Protein AF-A0A024S7B4-F1 (afdb_monomer)

Mean predicted aligned error: 8.29 Å

pLDDT: mean 86.57, std 8.01, range [60.84, 96.06]

Secondary structure (DSSP, 8-state):
-HHHHHHHHHHHHHHHHT-----PPPPGGG-----TTS-SSSEEETTEEE----

Structure (mmCIF, N/CA/C/O backbone):
data_AF-A0A024S7B4-F1
#
_entry.id   AF-A0A024S7B4-F1
#
loop_
_atom_site.group_PDB
_atom_site.id
_atom_site.type_symbol
_atom_site.label_atom_id
_atom_site.label_alt_id
_atom_site.label_comp_id
_atom_site.label_asym_id
_atom_site.label_entity_id
_atom_site.label_seq_id
_atom_site.pdbx_PDB_ins_code
_atom_site.Cartn_x
_atom_site.Cartn_y
_atom_site.Cartn_z
_atom_site.occupancy
_atom_site.B_iso_or_equiv
_atom_site.auth_seq_id
_atom_site.auth_comp_id
_atom_site.auth_asym_id
_atom_site.auth_atom_id
_atom_site.pdbx_PDB_model_num
ATOM 1 N N . MET A 1 1 ? -10.083 26.872 34.817 1.00 60.84 1 MET A N 1
ATOM 2 C CA . MET A 1 1 ? -9.331 26.955 33.539 1.00 60.84 1 MET A CA 1
ATOM 3 C C . MET A 1 1 ? -8.235 25.894 33.435 1.00 60.84 1 MET A C 1
ATOM 5 O O . MET A 1 1 ? -8.217 25.175 32.448 1.00 60.84 1 MET A O 1
ATOM 9 N N . LYS A 1 2 ? -7.361 25.734 34.444 1.00 68.25 2 LYS A N 1
ATOM 10 C CA . LYS A 1 2 ? -6.252 24.753 34.422 1.00 68.25 2 LYS A CA 1
ATOM 11 C C . LYS A 1 2 ? -6.714 23.287 34.303 1.00 68.25 2 LYS A C 1
ATOM 13 O O . LYS A 1 2 ? -6.114 22.510 33.575 1.00 68.25 2 LYS A O 1
ATOM 18 N N . THR A 1 3 ? -7.814 22.939 34.969 1.00 79.88 3 THR A N 1
ATOM 19 C CA . THR A 1 3 ? 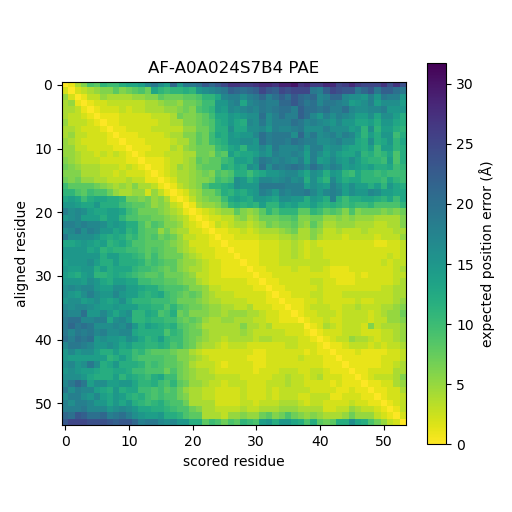-8.428 21.600 34.932 1.00 79.88 3 THR A CA 1
ATOM 20 C C . THR A 1 3 ? -9.061 21.280 33.580 1.00 79.88 3 THR A C 1
ATOM 22 O O . THR A 1 3 ? -8.866 20.192 33.059 1.00 79.88 3 THR A O 1
ATOM 25 N N . THR A 1 4 ? -9.763 22.236 32.968 1.00 82.88 4 THR A N 1
ATOM 26 C CA . THR A 1 4 ? -10.413 22.062 31.660 1.00 82.88 4 THR A CA 1
ATOM 27 C C . THR A 1 4 ? -9.404 21.743 30.558 1.00 82.88 4 THR A C 1
ATOM 29 O O . THR A 1 4 ? -9.619 20.806 29.800 1.00 82.88 4 THR A O 1
ATOM 32 N N . LEU A 1 5 ? -8.275 22.462 30.520 1.00 85.06 5 LEU A N 1
ATOM 33 C CA . LEU A 1 5 ? -7.201 22.210 29.551 1.00 85.06 5 LEU A CA 1
ATOM 34 C C . LEU A 1 5 ? -6.594 20.811 29.702 1.00 85.06 5 LEU A C 1
ATOM 36 O O . LEU A 1 5 ? -6.299 20.148 28.709 1.00 85.06 5 LEU A O 1
ATOM 40 N N . PHE A 1 6 ? -6.432 20.353 30.945 1.00 89.12 6 PHE A N 1
ATOM 41 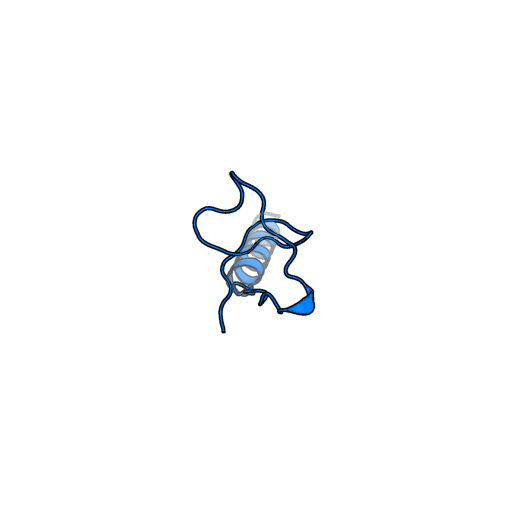C CA . PHE A 1 6 ? -5.929 19.013 31.227 1.00 89.12 6 PHE A CA 1
ATOM 42 C C . PHE A 1 6 ? -6.886 17.935 30.705 1.00 89.12 6 PHE A C 1
ATOM 44 O O . PHE A 1 6 ? -6.453 17.010 30.023 1.00 89.12 6 PHE A O 1
ATOM 51 N N . PHE A 1 7 ? -8.192 18.088 30.946 1.00 89.12 7 PHE A N 1
ATOM 52 C CA . PHE A 1 7 ? -9.196 17.154 30.432 1.00 89.12 7 PHE A CA 1
ATOM 53 C C . PHE A 1 7 ? -9.259 17.136 28.902 1.00 89.12 7 PHE A C 1
ATOM 55 O O . PHE A 1 7 ? -9.350 16.058 28.318 1.00 89.12 7 PHE A O 1
ATOM 62 N N . THR A 1 8 ? -9.158 18.292 28.240 1.00 87.44 8 THR A N 1
ATOM 63 C CA . THR A 1 8 ? -9.158 18.339 26.770 1.00 87.44 8 THR A CA 1
ATOM 64 C C . THR A 1 8 ? -7.923 17.666 26.176 1.00 87.44 8 THR A C 1
ATOM 66 O O . THR A 1 8 ? -8.058 16.903 25.226 1.00 87.44 8 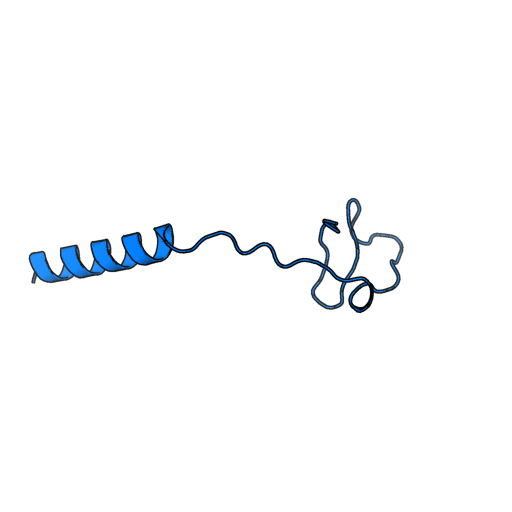THR A O 1
ATOM 69 N N . LEU A 1 9 ? -6.739 17.886 26.759 1.00 88.06 9 LEU A N 1
ATOM 70 C CA . LEU A 1 9 ? -5.494 17.239 26.324 1.00 88.06 9 LEU A CA 1
ATOM 71 C C . LEU A 1 9 ? -5.523 15.725 26.543 1.00 88.06 9 LEU A C 1
ATOM 73 O O . LEU A 1 9 ? -5.073 14.963 25.691 1.00 88.06 9 LEU A O 1
ATOM 77 N N . LEU A 1 10 ? -6.065 15.282 27.677 1.00 90.00 10 LEU A N 1
ATOM 78 C CA . LEU A 1 10 ? -6.171 13.860 27.976 1.00 90.00 10 LEU A CA 1
ATOM 79 C C . LEU A 1 10 ? -7.144 13.169 27.010 1.00 90.00 10 LEU A C 1
ATOM 81 O O . LEU A 1 10 ? -6.833 12.105 26.480 1.00 90.00 10 LEU A O 1
ATOM 85 N N . SER A 1 11 ? -8.291 13.797 26.734 1.00 85.06 11 SER A N 1
ATOM 86 C CA . SER A 1 11 ? -9.296 13.253 25.818 1.00 85.06 11 SER A CA 1
ATOM 87 C C . SER A 1 11 ? -8.784 13.142 24.379 1.0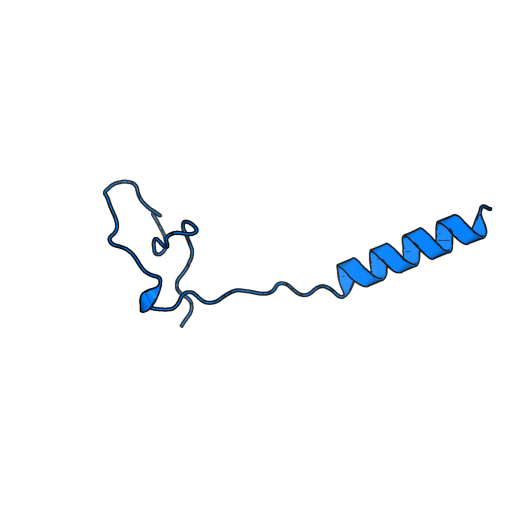0 85.06 11 SER A C 1
ATOM 89 O O . SER A 1 11 ? -9.080 12.152 23.711 1.00 85.06 11 SER A O 1
ATOM 91 N N . THR A 1 12 ? -8.005 14.115 23.892 1.00 84.75 12 THR A N 1
ATOM 92 C CA . THR A 1 12 ? -7.424 14.045 22.542 1.00 84.75 12 THR A CA 1
ATOM 93 C C . THR A 1 12 ? -6.326 12.987 22.452 1.00 84.75 12 THR A C 1
ATOM 95 O O . THR A 1 12 ? -6.312 12.209 21.498 1.00 84.75 12 THR A O 1
ATOM 98 N N . ALA A 1 13 ? -5.462 12.874 23.464 1.00 84.56 13 ALA A N 1
ATOM 99 C CA . ALA A 1 13 ? -4.443 11.826 23.516 1.00 84.56 13 ALA A CA 1
ATOM 100 C C . ALA A 1 13 ? -5.064 10.417 23.497 1.00 84.56 13 ALA A C 1
ATOM 102 O O . ALA A 1 13 ? -4.633 9.568 22.720 1.00 84.56 13 ALA A O 1
ATOM 103 N N . LEU A 1 14 ? -6.125 10.189 24.279 1.00 83.81 14 LEU A N 1
ATOM 104 C CA . LEU A 1 14 ? -6.873 8.925 24.280 1.00 83.81 14 LEU A CA 1
ATOM 105 C C . LEU A 1 14 ? -7.472 8.600 22.904 1.00 83.81 14 LEU A C 1
ATOM 107 O O . LEU A 1 14 ? -7.386 7.457 22.463 1.00 83.81 14 LEU A O 1
ATOM 111 N N . SER A 1 15 ? -8.032 9.591 22.201 1.00 79.06 15 SER A N 1
ATOM 112 C CA . SER A 1 15 ? -8.608 9.374 20.864 1.00 79.06 15 SER A CA 1
ATOM 113 C C . SER A 1 15 ? -7.568 9.009 19.799 1.00 79.06 15 SER A C 1
ATOM 115 O O . SER A 1 15 ? -7.866 8.226 18.903 1.00 79.06 15 SER A O 1
ATOM 117 N N . LEU A 1 16 ? -6.342 9.529 19.919 1.00 81.06 16 LEU A N 1
ATOM 118 C CA . LEU A 1 16 ? -5.238 9.212 19.010 1.00 81.06 16 LEU A CA 1
ATOM 119 C C . LEU A 1 16 ? -4.654 7.824 19.292 1.00 81.06 16 LEU A C 1
ATOM 121 O O . LEU A 1 16 ? -4.321 7.109 18.358 1.00 81.06 16 LEU A O 1
ATOM 125 N N . VAL A 1 17 ? -4.558 7.426 20.566 1.00 77.75 17 VAL A N 1
ATOM 126 C CA . VAL A 1 17 ? -4.084 6.084 20.955 1.00 77.75 17 VAL A CA 1
ATOM 127 C C . VAL A 1 17 ? -5.095 4.997 20.583 1.00 77.75 17 VAL A C 1
ATOM 129 O O . VAL A 1 17 ? -4.702 3.882 20.262 1.00 77.75 17 VAL A O 1
ATOM 132 N N . ALA A 1 18 ? -6.392 5.311 20.604 1.00 74.12 18 ALA A N 1
ATOM 133 C CA . ALA A 1 18 ? -7.439 4.398 20.150 1.00 74.12 18 ALA A CA 1
ATOM 134 C C . ALA A 1 18 ? -7.527 4.278 18.616 1.00 74.12 18 ALA A C 1
ATOM 136 O O . ALA A 1 18 ? -8.214 3.386 18.121 1.00 74.12 18 ALA A O 1
ATOM 137 N N . ALA A 1 19 ? -6.866 5.164 17.861 1.00 73.06 19 ALA A N 1
ATOM 138 C CA . ALA A 1 19 ? -6.786 5.048 16.413 1.00 73.06 19 ALA A CA 1
ATOM 139 C C . ALA A 1 19 ? -5.773 3.952 16.052 1.00 73.06 19 ALA A C 1
ATOM 141 O O . ALA A 1 19 ? -4.567 4.118 16.217 1.00 73.06 19 ALA A O 1
ATOM 142 N N . ASP A 1 20 ? -6.281 2.822 15.571 1.00 74.19 20 ASP A N 1
ATOM 143 C CA . ASP A 1 20 ? -5.450 1.730 15.074 1.00 74.19 20 ASP A CA 1
ATOM 144 C C . ASP A 1 20 ? -4.898 2.049 13.673 1.00 74.19 20 ASP A C 1
ATOM 146 O O . ASP A 1 20 ? -5.455 2.858 12.919 1.00 74.19 20 ASP A O 1
ATOM 150 N N . ILE A 1 21 ? -3.796 1.400 13.303 1.00 79.31 21 ILE A N 1
ATOM 151 C CA . ILE A 1 21 ? -3.226 1.517 11.963 1.00 79.31 21 ILE A CA 1
ATOM 152 C C . ILE A 1 21 ? -4.117 0.731 11.001 1.00 79.31 21 ILE A C 1
ATOM 154 O O . ILE A 1 21 ? -4.019 -0.491 10.882 1.00 79.31 21 ILE A O 1
ATOM 158 N N . VAL A 1 22 ? -4.961 1.442 10.255 1.00 80.06 22 VAL A N 1
ATOM 159 C CA . VAL A 1 22 ? -5.728 0.838 9.162 1.00 80.06 22 VAL A CA 1
ATOM 160 C C . VAL A 1 22 ? -4.794 0.597 7.980 1.00 80.06 22 VAL A C 1
ATOM 162 O O . VAL A 1 22 ? -4.425 1.515 7.247 1.00 80.06 22 VAL A O 1
ATOM 165 N N . ILE A 1 23 ? -4.411 -0.662 7.780 1.00 82.44 23 ILE A N 1
ATOM 166 C CA . ILE A 1 23 ? -3.711 -1.092 6.572 1.00 82.44 23 ILE A CA 1
ATOM 167 C C . ILE A 1 23 ? -4.756 -1.288 5.476 1.00 82.44 23 ILE A C 1
ATOM 169 O O . ILE A 1 23 ? -5.498 -2.268 5.491 1.00 82.44 23 ILE A O 1
ATOM 173 N N . THR A 1 24 ? -4.807 -0.372 4.510 1.00 85.62 24 THR A N 1
ATOM 174 C CA . THR A 1 24 ? -5.671 -0.528 3.336 1.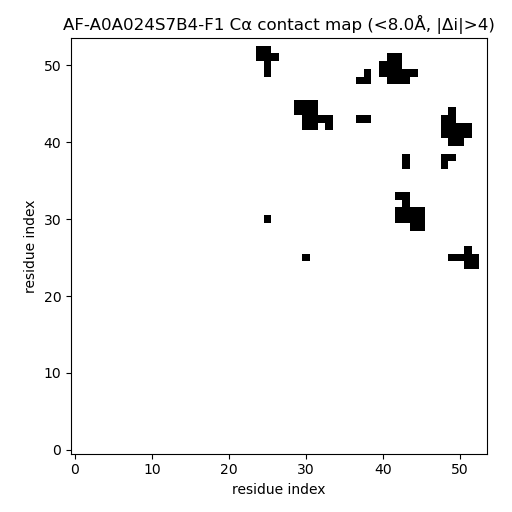00 85.62 24 THR A CA 1
ATOM 175 C C . THR A 1 24 ? -5.057 -1.551 2.375 1.00 85.62 24 THR A C 1
ATOM 177 O O . THR A 1 24 ? -3.936 -1.322 1.902 1.00 85.62 24 THR A O 1
ATOM 180 N N . PRO A 1 25 ? -5.735 -2.675 2.087 1.00 89.44 25 PRO A N 1
ATOM 181 C CA . PRO A 1 25 ? -5.239 -3.657 1.130 1.00 89.44 25 PRO A CA 1
ATOM 182 C C . PRO A 1 25 ? -5.250 -3.082 -0.290 1.00 89.44 25 PRO A C 1
ATOM 184 O O . PRO A 1 25 ? -6.087 -2.245 -0.624 1.00 89.44 25 PRO A O 1
ATOM 187 N N . ILE A 1 26 ? -4.315 -3.550 -1.117 1.00 92.56 26 ILE A N 1
ATOM 188 C CA . ILE A 1 26 ? -4.286 -3.258 -2.553 1.00 92.56 26 ILE A CA 1
ATOM 189 C C . ILE A 1 26 ? -4.914 -4.446 -3.270 1.00 92.56 26 ILE A C 1
ATOM 191 O O . ILE A 1 26 ? -4.407 -5.565 -3.158 1.00 92.56 26 ILE A O 1
ATOM 195 N N . PHE A 1 27 ? -5.991 -4.194 -4.002 1.00 92.69 27 PHE A N 1
ATOM 196 C CA . PHE A 1 27 ? -6.675 -5.198 -4.814 1.00 92.69 27 PHE A CA 1
ATOM 197 C C . PHE A 1 27 ? -6.150 -5.202 -6.258 1.00 92.69 27 PHE A C 1
ATOM 199 O O . PHE A 1 27 ? -5.578 -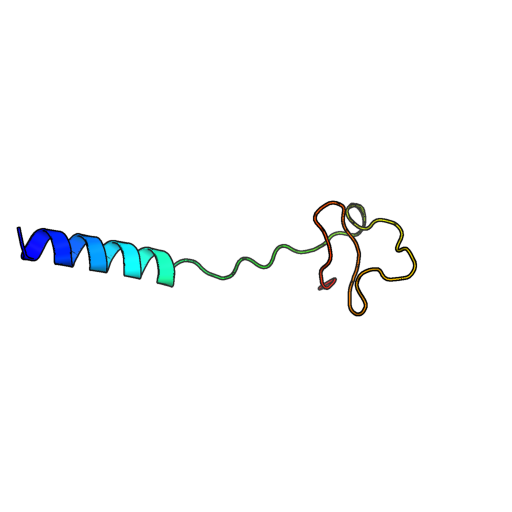4.217 -6.723 1.00 92.69 27 PHE A O 1
ATOM 206 N N . GLU A 1 28 ? -6.336 -6.312 -6.979 1.00 92.56 28 GLU A N 1
ATOM 207 C CA . GLU A 1 28 ? -5.774 -6.493 -8.330 1.00 92.56 28 GLU A CA 1
ATOM 208 C C . GLU A 1 28 ? -6.268 -5.463 -9.345 1.00 92.56 28 GLU A C 1
ATOM 210 O O . GLU A 1 28 ? -5.509 -5.030 -10.207 1.00 92.56 28 GLU A O 1
ATOM 215 N N . ASP A 1 29 ? -7.525 -5.046 -9.229 1.00 94.44 29 ASP A N 1
ATOM 216 C CA . ASP A 1 29 ? -8.154 -4.045 -10.091 1.00 94.44 29 ASP A CA 1
ATOM 217 C C . ASP A 1 29 ? -7.620 -2.623 -9.854 1.00 94.44 29 ASP A C 1
ATOM 219 O O . ASP A 1 29 ? -7.871 -1.719 -10.650 1.00 94.44 29 ASP A O 1
ATOM 223 N N . GLN A 1 30 ? -6.846 -2.423 -8.785 1.00 93.81 30 GLN A N 1
ATOM 224 C CA . GLN A 1 30 ? -6.206 -1.153 -8.447 1.00 93.81 30 GLN A CA 1
ATOM 225 C C . GLN A 1 30 ? -4.753 -1.077 -8.930 1.00 93.81 30 GLN A C 1
ATOM 227 O O . GLN A 1 30 ? -4.131 -0.015 -8.830 1.00 93.81 30 GLN A O 1
ATOM 232 N N . ILE A 1 31 ? -4.192 -2.183 -9.427 1.00 94.94 31 ILE A N 1
ATOM 233 C CA . ILE A 1 31 ? -2.803 -2.249 -9.880 1.00 94.94 31 ILE A CA 1
ATOM 234 C C . ILE A 1 31 ? -2.719 -1.753 -11.321 1.00 94.94 31 ILE A C 1
ATOM 236 O O . ILE A 1 31 ? -3.401 -2.248 -12.217 1.00 94.94 31 ILE A O 1
ATOM 240 N N . VAL A 1 32 ? -1.830 -0.791 -11.554 1.00 95.19 32 VAL A N 1
ATOM 241 C CA . VAL A 1 32 ? -1.518 -0.289 -12.896 1.00 95.19 32 VAL A CA 1
ATOM 242 C C . VAL A 1 32 ? -0.174 -0.822 -13.380 1.00 95.19 32 VAL A C 1
ATOM 244 O O . VAL A 1 32 ? 0.639 -1.345 -12.612 1.00 95.19 32 VAL A O 1
ATOM 247 N N . GLN A 1 33 ? 0.067 -0.697 -14.684 1.00 95.25 33 GLN A N 1
ATOM 248 C CA . GLN A 1 33 ? 1.317 -1.130 -15.291 1.00 95.25 33 GLN A CA 1
ATOM 249 C C . GLN A 1 33 ? 2.501 -0.326 -14.734 1.00 95.25 33 GLN A C 1
ATOM 251 O O . GLN A 1 33 ? 2.501 0.901 -14.763 1.00 95.25 33 GLN A O 1
ATOM 256 N N . LYS A 1 34 ? 3.529 -1.040 -14.269 1.00 93.81 34 LYS A N 1
ATOM 257 C CA . LYS A 1 34 ? 4.795 -0.464 -13.805 1.00 93.81 34 LYS A CA 1
ATOM 258 C C . LYS A 1 34 ? 5.658 0.053 -14.955 1.00 93.81 34 LYS A C 1
ATOM 260 O O . LYS A 1 34 ? 5.799 -0.629 -15.972 1.00 93.81 34 LYS A O 1
ATOM 265 N N . GLN A 1 35 ? 6.317 1.186 -14.738 1.00 93.62 35 GLN A N 1
ATOM 266 C CA . GLN A 1 35 ? 7.374 1.735 -15.586 1.00 93.62 35 GLN A CA 1
ATOM 267 C C . GLN A 1 35 ? 8.766 1.579 -14.941 1.00 93.62 35 GLN A C 1
ATOM 269 O O . GLN A 1 35 ? 8.884 1.359 -13.731 1.00 93.62 35 GLN A O 1
ATOM 274 N N . PRO A 1 36 ? 9.856 1.663 -15.729 1.00 93.44 36 PRO A N 1
ATOM 275 C CA . PRO A 1 36 ? 11.210 1.671 -15.182 1.00 93.44 36 PRO A CA 1
ATOM 276 C C . PRO A 1 36 ? 11.407 2.822 -14.187 1.00 93.44 36 PRO A C 1
ATOM 278 O O . PRO A 1 36 ? 11.191 3.981 -14.526 1.00 93.44 36 PRO A O 1
ATOM 281 N N . GLY A 1 37 ? 11.843 2.494 -12.969 1.00 90.31 37 GLY A N 1
ATOM 282 C CA . GLY A 1 37 ? 11.997 3.453 -11.867 1.00 90.31 37 GLY A CA 1
ATOM 283 C C . GLY A 1 37 ? 10.851 3.439 -10.850 1.00 90.31 37 GLY A C 1
ATOM 284 O O . GLY A 1 37 ? 11.020 3.968 -9.752 1.00 90.31 37 GLY A O 1
ATOM 285 N N . ASP A 1 38 ? 9.734 2.774 -11.151 1.0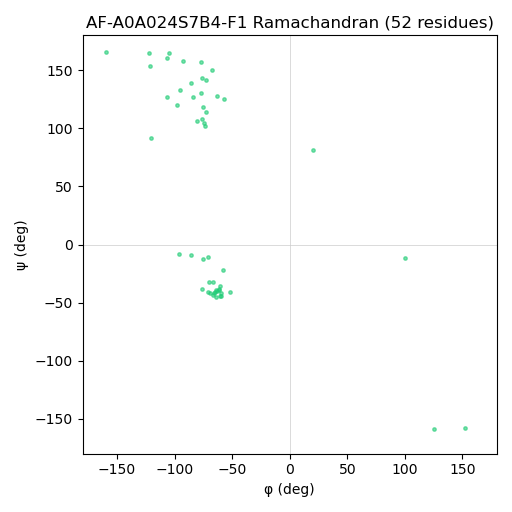0 91.44 38 ASP A N 1
ATOM 286 C CA . ASP A 1 38 ? 8.602 2.675 -10.231 1.00 91.44 38 ASP A CA 1
ATOM 287 C C . ASP A 1 38 ? 8.839 1.680 -9.090 1.00 91.44 38 ASP A C 1
ATOM 289 O O . ASP A 1 38 ? 9.385 0.592 -9.288 1.00 91.44 38 ASP A O 1
ATOM 293 N N . CYS A 1 39 ? 8.328 2.036 -7.904 1.00 91.12 39 CYS A N 1
ATOM 294 C CA . CYS A 1 39 ? 8.188 1.221 -6.689 1.00 91.12 39 CYS A CA 1
ATOM 295 C C . CYS A 1 39 ? 9.110 -0.014 -6.630 1.00 91.12 39 CYS A C 1
ATOM 297 O O . CYS A 1 39 ? 8.662 -1.131 -6.912 1.00 91.12 39 CYS A O 1
ATOM 299 N N . PHE A 1 40 ? 10.379 0.161 -6.241 1.00 89.38 40 PHE A N 1
ATOM 300 C CA . PHE A 1 40 ? 11.387 -0.914 -6.257 1.00 89.38 40 PHE A CA 1
ATOM 301 C C . PHE A 1 40 ? 10.922 -2.193 -5.532 1.00 89.38 40 PHE A C 1
ATOM 303 O O . PHE A 1 40 ? 11.076 -3.296 -6.051 1.00 89.38 40 PHE A O 1
ATOM 310 N N . PHE A 1 41 ? 10.253 -2.039 -4.384 1.00 84.88 41 PHE A N 1
ATOM 311 C CA . PHE A 1 41 ? 9.612 -3.126 -3.642 1.00 84.88 41 PHE A CA 1
ATOM 312 C C . PHE A 1 41 ? 8.105 -2.863 -3.504 1.00 84.88 41 PHE A C 1
ATOM 314 O O . PHE A 1 41 ? 7.673 -2.197 -2.566 1.00 84.88 41 PHE A O 1
ATOM 321 N N . GLY A 1 42 ? 7.289 -3.359 -4.440 1.00 91.81 42 GLY A N 1
ATOM 322 C CA . GLY A 1 42 ? 5.827 -3.249 -4.338 1.00 91.81 42 GLY A CA 1
ATOM 323 C C . GLY A 1 42 ? 5.091 -3.239 -5.671 1.00 91.81 42 GLY A C 1
ATOM 324 O O . GLY A 1 42 ? 5.616 -3.691 -6.690 1.00 91.81 42 GLY A O 1
ATOM 325 N N . VAL A 1 43 ? 3.874 -2.705 -5.654 1.00 95.06 43 VAL A N 1
ATOM 326 C CA . VAL A 1 43 ? 3.012 -2.489 -6.822 1.00 95.06 43 VAL A CA 1
ATOM 327 C C . VAL A 1 43 ? 2.675 -1.005 -6.950 1.00 95.06 43 VAL A C 1
ATOM 329 O O . VAL A 1 43 ? 2.721 -0.263 -5.965 1.00 95.06 43 VAL A O 1
ATOM 332 N N . VAL A 1 44 ? 2.384 -0.572 -8.176 1.00 96.06 44 VAL A N 1
ATOM 333 C CA . VAL A 1 44 ? 1.928 0.792 -8.460 1.00 96.06 44 VAL A CA 1
ATOM 334 C C . VAL A 1 44 ? 0.409 0.774 -8.499 1.00 96.06 44 VAL A C 1
ATOM 336 O O . VAL A 1 44 ? -0.192 -0.072 -9.159 1.00 96.06 44 VAL A O 1
ATOM 339 N N . THR A 1 45 ? -0.194 1.733 -7.815 1.00 94.50 45 THR A N 1
ATOM 340 C CA . THR A 1 45 ? -1.616 2.057 -7.909 1.00 94.50 45 THR A CA 1
ATOM 341 C C . THR A 1 45 ? -1.752 3.523 -8.327 1.00 94.50 45 THR A C 1
ATOM 343 O O . THR A 1 45 ? -0.792 4.285 -8.177 1.00 94.50 45 THR A O 1
ATOM 346 N N . PRO A 1 46 ? -2.930 3.984 -8.776 1.00 92.69 46 PRO A N 1
ATOM 347 C CA . PRO A 1 46 ? -3.162 5.408 -9.028 1.00 92.69 46 PRO A CA 1
ATOM 348 C C . PRO A 1 46 ? -2.932 6.307 -7.800 1.00 92.69 46 PRO A C 1
ATOM 350 O O . PRO A 1 46 ? -2.688 7.498 -7.952 1.00 92.69 46 PRO A O 1
ATOM 353 N N . GLN A 1 47 ? -3.001 5.744 -6.588 1.00 89.88 47 GLN A N 1
ATOM 354 C CA . GLN A 1 47 ? -2.747 6.450 -5.327 1.00 89.88 47 GLN A CA 1
ATOM 355 C C . GLN A 1 47 ? -1.254 6.479 -4.950 1.00 89.88 47 GLN A C 1
ATOM 357 O O . GLN A 1 47 ? -0.870 7.172 -4.010 1.00 89.88 47 GLN A O 1
ATOM 362 N N . GLY A 1 48 ? -0.406 5.730 -5.664 1.00 91.38 48 GLY A N 1
ATOM 363 C CA . GLY A 1 48 ? 1.034 5.640 -5.427 1.00 91.38 48 GLY A CA 1
ATOM 364 C C . GLY A 1 48 ? 1.543 4.208 -5.236 1.00 91.38 48 GLY A C 1
ATOM 365 O O . GLY A 1 48 ? 0.917 3.232 -5.657 1.00 91.38 48 GLY A O 1
ATOM 366 N N . CYS A 1 49 ? 2.713 4.092 -4.604 1.00 93.00 49 CYS A N 1
ATOM 367 C CA . CYS A 1 49 ? 3.392 2.824 -4.334 1.00 93.00 49 CYS A CA 1
ATOM 368 C C . CYS A 1 49 ? 2.918 2.174 -3.037 1.00 93.00 49 CYS A C 1
ATOM 370 O O . CYS A 1 49 ? 2.848 2.832 -2.000 1.00 93.00 49 CYS A O 1
ATOM 372 N N . GLY A 1 50 ? 2.748 0.854 -3.052 1.00 92.12 50 GLY A N 1
ATOM 373 C CA . GLY A 1 50 ? 2.546 0.106 -1.816 1.00 92.12 50 GLY A CA 1
ATOM 374 C C . GLY A 1 50 ? 2.846 -1.386 -1.938 1.00 92.12 50 GLY A C 1
ATOM 375 O O . GLY A 1 50 ? 2.993 -1.916 -3.043 1.00 92.12 50 GLY A O 1
ATOM 376 N N . PRO A 1 51 ? 2.974 -2.088 -0.802 1.00 91.19 51 PRO A N 1
ATOM 377 C CA . PRO A 1 51 ? 3.131 -3.533 -0.788 1.00 91.19 51 PRO A CA 1
ATOM 378 C C . PRO A 1 51 ? 1.781 -4.211 -1.043 1.00 91.19 51 PRO A C 1
ATOM 380 O O . PRO A 1 51 ? 0.802 -3.935 -0.351 1.00 91.19 51 PRO A O 1
ATOM 383 N N . ARG A 1 52 ? 1.739 -5.160 -1.982 1.00 87.25 52 ARG A N 1
ATOM 384 C CA . ARG A 1 52 ? 0.606 -6.083 -2.091 1.00 87.25 52 ARG A CA 1
ATOM 385 C C . ARG A 1 52 ? 0.688 -7.075 -0.930 1.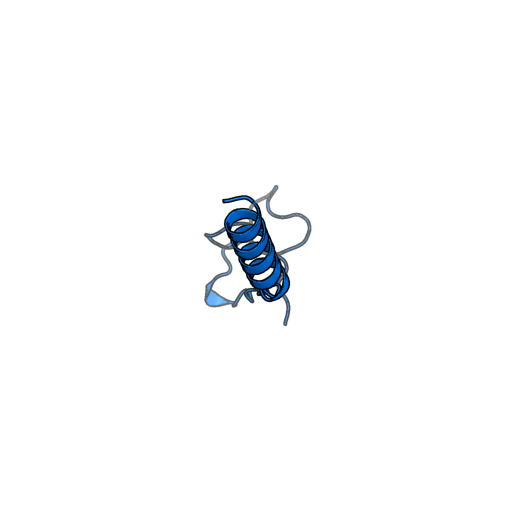00 87.25 52 ARG A C 1
ATOM 387 O O . ARG A 1 52 ? 1.637 -7.854 -0.848 1.00 87.25 52 ARG A O 1
ATOM 394 N N . ARG A 1 53 ? -0.281 -7.009 -0.021 1.00 80.69 53 ARG A N 1
ATOM 395 C CA . ARG A 1 53 ? -0.470 -7.966 1.076 1.00 80.69 53 ARG A CA 1
ATOM 396 C C . ARG A 1 53 ? -1.682 -8.821 0.701 1.00 80.69 53 ARG A C 1
ATOM 398 O O . ARG A 1 53 ? -2.677 -8.248 0.273 1.00 80.69 53 ARG A O 1
ATOM 405 N N . GLY A 1 54 ? -1.506 -10.145 0.723 1.00 64.88 54 GLY A N 1
ATOM 406 C CA . GLY A 1 54 ? -2.490 -11.124 0.241 1.00 64.88 54 GLY A CA 1
ATOM 407 C C . GLY A 1 54 ? -3.818 -11.067 0.974 1.00 64.88 54 GLY A C 1
ATO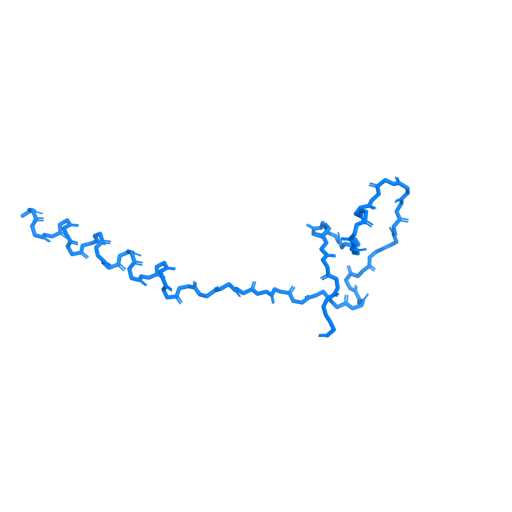M 408 O O . GLY A 1 54 ? -3.799 -10.713 2.174 1.00 64.88 54 GLY A O 1
#

Sequence (54 aa):
MKTTLFFTLLSTALSLVAADIVITPIFEDQIVQKQPGDCFFGVVTPQGCGPRRG

Foldseek 3Di:
DVVVVVVVVVVVVVVVVPDDDDDDADDPVQFDDDDPPAAPADTAGPVGGDHHDD

Organism: Hypocrea jecorina (strain ATCC 56765 / BCRC 32924 / NRRL 11460 / Rut C-30) (NCBI:txid1344414)

Solvent-accessible surface area (backbone atoms only — not comparable to full-atom values): 3578 Å² total; per-residue (Å²): 111,76,66,57,56,50,53,54,54,50,53,52,51,52,56,56,71,68,54,72,89,80,78,80,75,58,55,79,94,51,54,51,89,78,56,96,88,54,50,92,80,51,42,41,31,95,93,43,70,44,68,73,58,133

Radius of gyration: 19.57 Å; Cα contacts (8 Å, |Δi|>4): 39; chains: 1; bounding box: 22×38×50 Å